Protein AF-A0A9P5L0D5-F1 (afdb_monomer_lite)

Foldseek 3Di:
DQDPCCVVCDVDPVSVVVCCCVPVNPCVVCVVVVVVVVVVCVVVVVVVVVVVVVVVVVCVVCVPPPPD

pLDDT: mean 77.66, std 11.67, range [44.94, 92.81]

InterPro domains:
  IPR018108 Mitochondrial carrier protein, transmembrane region [PF00153] (2-56)
  IPR018108 Mitochondrial carrier protein, transmembrane region [PS50920] (1-57)
  IPR023395 Mitochondrial carrier protein domain superfamily [G3DSA:1.50.40.10] (1-62)
  I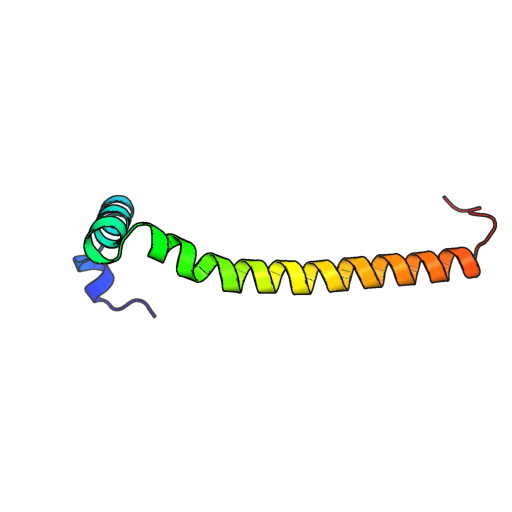PR023395 Mitochondrial carrier protein domain superfamily [SSF103506] (5-52)
  IPR049563 Tricarboxylate transport protein-like [PTHR45788] (1-56)

Structure (mmCIF, N/CA/C/O backbone):
data_AF-A0A9P5L0D5-F1
#
_entry.id   AF-A0A9P5L0D5-F1
#
loop_
_atom_site.group_PDB
_atom_site.id
_atom_site.type_symbol
_atom_site.label_atom_id
_atom_site.label_alt_id
_atom_site.label_comp_id
_atom_site.label_asym_id
_atom_site.label_entity_id
_atom_site.label_seq_id
_atom_site.pdbx_PDB_ins_code
_atom_site.Cartn_x
_atom_site.Cartn_y
_atom_site.Cartn_z
_atom_site.occupancy
_atom_site.B_iso_or_equiv
_atom_site.auth_seq_id
_atom_site.auth_comp_id
_atom_site.auth_asym_id
_atom_site.auth_atom_id
_atom_site.pdbx_PDB_model_num
ATOM 1 N N . MET A 1 1 ? 6.015 -2.309 23.342 1.00 44.94 1 MET A N 1
ATOM 2 C CA . MET A 1 1 ? 5.306 -1.576 24.411 1.00 44.94 1 MET A CA 1
ATOM 3 C C . MET A 1 1 ? 4.021 -2.330 24.742 1.00 44.94 1 MET A C 1
ATOM 5 O O . MET A 1 1 ? 3.020 -2.123 24.077 1.00 44.94 1 MET A O 1
ATOM 9 N N . GLN A 1 2 ? 4.041 -3.250 25.706 1.00 57.03 2 GLN A N 1
ATOM 10 C CA . GLN A 1 2 ? 2.815 -3.706 26.372 1.00 57.03 2 GLN A CA 1
ATOM 11 C C . GLN A 1 2 ? 3.014 -3.401 27.855 1.00 57.03 2 GLN A C 1
ATOM 13 O O . GLN A 1 2 ? 4.007 -3.838 28.434 1.00 57.03 2 GLN A O 1
ATOM 18 N N . SER A 1 3 ? 2.149 -2.566 28.433 1.00 64.88 3 SER A N 1
ATOM 19 C CA . SER A 1 3 ? 2.196 -2.265 29.864 1.00 64.88 3 SER A CA 1
ATOM 20 C C . SER A 1 3 ? 1.818 -3.521 30.652 1.00 64.88 3 SER A C 1
ATOM 22 O O . SER A 1 3 ? 1.000 -4.321 30.200 1.00 64.88 3 SER A O 1
ATOM 24 N N . LEU A 1 4 ? 2.396 -3.703 31.843 1.00 65.31 4 LEU A N 1
ATOM 25 C CA . LEU A 1 4 ? 2.076 -4.829 32.735 1.00 65.31 4 LEU A CA 1
ATOM 26 C C . LEU A 1 4 ? 0.574 -4.882 33.095 1.00 65.31 4 LEU A C 1
ATOM 28 O O . LEU A 1 4 ? 0.038 -5.940 33.417 1.00 65.31 4 LEU A O 1
ATOM 32 N N . GLU A 1 5 ? -0.130 -3.756 32.957 1.00 63.81 5 GLU A N 1
ATOM 33 C CA . GLU A 1 5 ? -1.577 -3.643 33.153 1.00 63.81 5 GLU A CA 1
ATOM 34 C C . GLU A 1 5 ? -2.419 -4.166 31.981 1.00 63.81 5 GLU A C 1
ATOM 36 O O . GLU A 1 5 ? -3.605 -4.455 32.158 1.00 63.81 5 GLU A O 1
ATOM 41 N N . ALA A 1 6 ? -1.831 -4.369 30.797 1.00 61.47 6 ALA A N 1
ATOM 42 C CA . ALA A 1 6 ? -2.547 -4.925 29.649 1.00 61.47 6 ALA A CA 1
ATOM 43 C C . ALA A 1 6 ? -3.096 -6.330 29.950 1.00 61.47 6 ALA A C 1
ATOM 45 O O . ALA A 1 6 ? -4.201 -6.655 29.526 1.00 61.47 6 ALA A O 1
ATOM 46 N N . SER A 1 7 ? -2.381 -7.126 30.754 1.00 61.78 7 SER A N 1
ATOM 47 C CA . SER A 1 7 ? -2.827 -8.458 31.190 1.00 61.78 7 SER A CA 1
ATOM 48 C C . SER A 1 7 ? -4.078 -8.405 32.086 1.00 61.78 7 SER A C 1
ATOM 50 O O . SER A 1 7 ? -4.938 -9.283 32.018 1.00 61.78 7 SER A O 1
ATOM 52 N N . LYS A 1 8 ? -4.250 -7.335 32.882 1.00 63.59 8 LYS A N 1
ATOM 53 C CA . LYS A 1 8 ? -5.459 -7.127 33.702 1.00 63.59 8 LYS A CA 1
ATOM 54 C C . LYS A 1 8 ? -6.654 -6.654 32.877 1.00 63.59 8 LYS A C 1
ATOM 56 O O . LYS A 1 8 ? -7.781 -7.063 33.155 1.00 63.59 8 LYS A O 1
ATOM 61 N N . HIS A 1 9 ? -6.424 -5.797 31.884 1.00 63.78 9 HIS A N 1
ATOM 62 C CA . HIS A 1 9 ? -7.499 -5.192 31.093 1.00 63.78 9 HIS A CA 1
ATOM 63 C C . HIS A 1 9 ? -7.929 -6.023 29.879 1.00 63.78 9 HIS A C 1
ATOM 65 O O . HIS A 1 9 ? -9.084 -5.927 29.460 1.00 63.78 9 HIS A O 1
ATOM 71 N N . TYR A 1 10 ? -7.049 -6.875 29.355 1.00 65.06 10 TYR A N 1
ATOM 72 C CA . TYR A 1 10 ? -7.284 -7.684 28.164 1.00 65.06 10 TYR A CA 1
ATOM 73 C C . TYR A 1 10 ? -7.117 -9.171 28.482 1.00 65.06 10 TYR A C 1
ATOM 75 O O . TYR A 1 10 ? -6.164 -9.814 28.056 1.00 65.06 10 TYR A O 1
ATOM 83 N N . LYS A 1 11 ? -8.080 -9.725 29.233 1.00 70.62 11 LYS A N 1
ATOM 84 C CA . LYS A 1 11 ? -8.112 -11.157 29.587 1.00 70.62 11 LYS A CA 1
ATOM 85 C C . LYS A 1 11 ? -8.149 -12.081 28.368 1.00 70.62 11 LYS A C 1
ATOM 87 O O . LYS A 1 11 ? -7.534 -13.134 28.400 1.00 70.62 11 LYS A O 1
ATOM 92 N N . ASN A 1 12 ? -8.906 -11.702 27.334 1.00 78.00 12 ASN A N 1
ATOM 93 C CA . ASN A 1 12 ? -9.123 -12.487 26.118 1.00 78.00 12 ASN A CA 1
ATOM 94 C C . ASN A 1 12 ? -9.212 -11.560 24.896 1.00 78.00 12 ASN A C 1
ATOM 96 O O . ASN A 1 12 ? -9.791 -10.473 24.988 1.00 78.00 12 ASN A O 1
ATOM 100 N N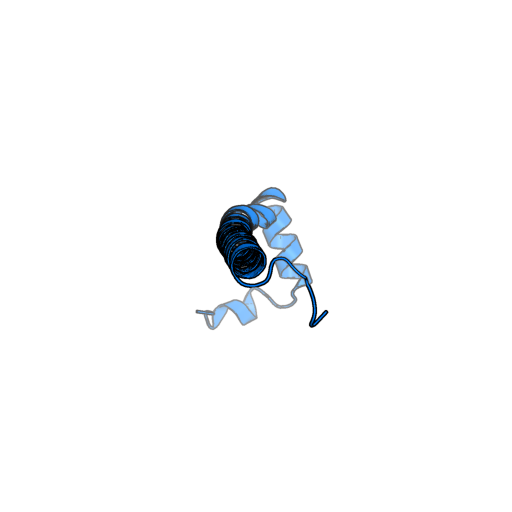 . SER A 1 13 ? -8.735 -12.021 23.734 1.00 80.38 13 SER A N 1
ATOM 101 C CA . SER A 1 13 ? -8.796 -11.276 22.463 1.00 80.38 13 SER A CA 1
ATOM 102 C C . SER A 1 13 ? -10.223 -10.875 22.071 1.00 80.38 13 SER A C 1
ATOM 104 O O . SER A 1 13 ? -10.433 -9.809 21.502 1.00 80.38 13 SER A O 1
ATOM 106 N N . ILE A 1 14 ? -11.217 -11.692 22.439 1.00 81.75 14 ILE A N 1
ATOM 107 C CA . ILE A 1 14 ? -12.641 -11.421 22.184 1.00 81.75 14 ILE A CA 1
ATOM 108 C C . ILE A 1 14 ? -13.133 -10.236 23.028 1.00 81.75 14 ILE A C 1
ATOM 110 O O . ILE A 1 14 ? -13.784 -9.336 22.510 1.00 81.75 14 ILE A O 1
ATOM 114 N N . VAL A 1 15 ? -12.768 -10.188 24.315 1.00 82.88 15 VAL A N 1
ATOM 115 C CA . VAL A 1 15 ? -13.134 -9.077 25.214 1.00 82.88 15 VAL A CA 1
ATOM 116 C C . VAL A 1 15 ? -12.509 -7.772 24.720 1.00 82.88 15 VAL A C 1
ATOM 118 O O . VAL A 1 15 ? -13.185 -6.749 24.671 1.00 82.88 15 VAL A O 1
ATOM 121 N N . CYS A 1 16 ? -11.253 -7.828 24.269 1.00 81.50 16 CYS A N 1
ATOM 122 C CA . CYS A 1 16 ? -10.572 -6.703 23.631 1.00 81.50 16 CYS A CA 1
ATOM 123 C C . CYS A 1 16 ? -11.341 -6.191 22.402 1.00 81.50 16 CYS A C 1
ATOM 125 O O . CYS A 1 16 ? -11.701 -5.018 22.348 1.00 81.50 16 CYS A O 1
ATOM 127 N N . ALA A 1 17 ? -11.673 -7.085 21.462 1.00 80.69 17 ALA A N 1
ATOM 128 C CA . ALA A 1 17 ? -12.394 -6.730 20.241 1.00 80.69 17 ALA A CA 1
ATOM 129 C C . ALA A 1 17 ? -13.768 -6.105 20.536 1.00 80.69 17 ALA A C 1
ATOM 131 O O . ALA A 1 17 ? -14.100 -5.060 19.981 1.00 80.69 17 ALA A O 1
ATOM 132 N N . THR A 1 18 ? -14.544 -6.692 21.455 1.00 81.88 18 THR A N 1
ATOM 133 C CA . THR A 1 18 ? -15.859 -6.145 21.840 1.00 81.88 18 THR A CA 1
ATOM 134 C C . THR A 1 18 ? -15.760 -4.769 22.496 1.00 81.88 18 THR A C 1
ATOM 136 O O . THR A 1 18 ? -16.626 -3.924 22.279 1.00 81.88 18 THR A O 1
ATOM 139 N N . ARG A 1 19 ? -14.697 -4.522 23.268 1.00 82.19 19 ARG A N 1
ATOM 140 C CA . ARG A 1 19 ? -14.473 -3.243 23.939 1.00 82.19 19 ARG A CA 1
ATOM 141 C C . ARG A 1 19 ? -14.073 -2.149 22.955 1.00 82.19 19 ARG A C 1
ATOM 143 O O . ARG A 1 19 ? -14.661 -1.081 23.003 1.00 82.19 19 ARG A O 1
ATOM 150 N N . ILE A 1 20 ? -13.170 -2.443 22.020 1.00 82.62 20 ILE A N 1
ATOM 151 C CA . ILE A 1 20 ? -12.784 -1.509 20.946 1.00 82.62 20 ILE A CA 1
ATOM 152 C C . ILE A 1 20 ? -14.013 -1.122 20.115 1.00 82.62 20 ILE A C 1
ATOM 154 O O . ILE A 1 20 ? -14.272 0.057 19.899 1.00 82.62 20 ILE A O 1
ATOM 158 N N . VAL A 1 21 ? -14.824 -2.108 19.718 1.00 81.19 21 VAL A N 1
ATOM 159 C CA . VAL A 1 21 ? -16.057 -1.865 18.954 1.00 81.19 21 VAL A CA 1
ATOM 160 C C . VAL A 1 21 ? -17.047 -0.978 19.716 1.00 81.19 21 VAL A C 1
ATOM 162 O O . VAL A 1 21 ? -17.704 -0.143 19.097 1.00 81.19 21 VAL A O 1
ATOM 165 N N . LYS A 1 22 ? -17.165 -1.150 21.038 1.00 79.94 22 LYS A N 1
ATOM 166 C CA . LYS A 1 22 ? -18.122 -0.410 21.873 1.00 79.94 22 LYS A CA 1
ATOM 167 C C . LYS A 1 22 ? -17.639 0.991 22.266 1.00 79.94 22 LYS A C 1
ATOM 169 O O . LYS A 1 22 ? -18.454 1.906 22.272 1.00 79.94 22 LYS A O 1
ATOM 174 N N . ASP A 1 23 ? -16.359 1.141 22.602 1.00 78.12 23 ASP A N 1
ATOM 175 C CA . ASP A 1 23 ? -15.787 2.391 23.122 1.00 78.12 23 ASP A CA 1
ATOM 176 C C . ASP A 1 23 ? -15.290 3.315 21.992 1.00 78.12 23 ASP A C 1
ATOM 178 O O . ASP A 1 23 ? -15.414 4.532 22.098 1.00 78.12 23 ASP A O 1
ATOM 182 N N . GLU A 1 24 ? -14.760 2.757 20.897 1.00 75.62 24 GLU A N 1
ATOM 183 C CA . GLU A 1 24 ? -14.154 3.527 19.797 1.00 75.62 24 GLU A CA 1
ATOM 184 C C . GLU A 1 24 ? -14.911 3.411 18.459 1.00 75.62 24 GLU A C 1
ATOM 186 O O . GLU A 1 24 ? -14.752 4.257 17.577 1.00 75.62 24 GLU A O 1
ATOM 191 N N . GLY A 1 25 ? -15.770 2.398 18.307 1.00 77.19 25 GLY A N 1
ATOM 192 C CA . GLY A 1 25 ? -16.592 2.172 17.114 1.00 77.19 25 GLY A CA 1
ATOM 193 C C . GLY A 1 25 ? -15.987 1.184 16.107 1.00 77.19 25 GLY A C 1
ATOM 194 O O . GLY A 1 25 ? -14.819 0.818 16.160 1.00 77.19 25 GLY A O 1
ATOM 195 N N . ILE A 1 26 ? -16.791 0.721 15.140 1.00 73.25 26 ILE A N 1
ATOM 196 C CA . ILE A 1 26 ? -16.342 -0.282 14.149 1.00 73.25 26 ILE A CA 1
ATOM 197 C C . ILE A 1 26 ? -15.258 0.267 13.200 1.00 73.25 26 ILE A C 1
ATOM 199 O O . ILE A 1 26 ? -14.450 -0.488 12.663 1.00 73.25 26 ILE A O 1
ATOM 203 N N . PHE A 1 27 ? -15.244 1.585 12.982 1.00 70.31 27 PHE A N 1
ATOM 204 C CA . PHE A 1 27 ? -14.363 2.237 12.013 1.00 70.31 27 PHE A CA 1
ATOM 205 C C . PHE A 1 27 ? -12.927 2.405 12.519 1.00 70.31 27 PHE A C 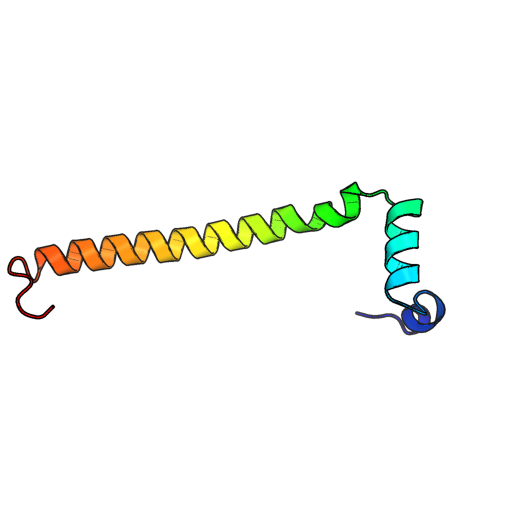1
ATOM 207 O O . PHE A 1 27 ? -12.004 2.461 11.702 1.00 7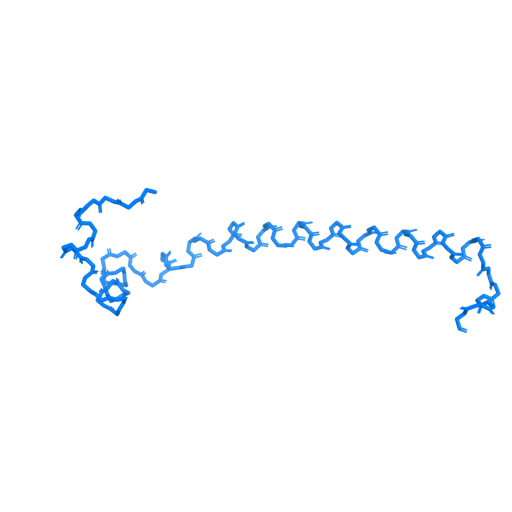0.31 27 PHE A O 1
ATOM 214 N N . THR A 1 28 ? -12.692 2.423 13.835 1.00 74.69 28 THR A N 1
ATOM 215 C CA . THR A 1 28 ? -11.326 2.500 14.379 1.00 74.69 28 THR A CA 1
ATOM 216 C C . THR A 1 28 ? -10.527 1.224 14.131 1.00 74.69 28 THR A C 1
ATOM 218 O O . THR A 1 28 ? -9.315 1.310 13.937 1.00 74.69 28 THR A O 1
ATOM 221 N N . LEU A 1 29 ? -11.186 0.070 13.961 1.00 73.62 29 LEU A N 1
ATOM 222 C CA . LEU A 1 29 ? -10.535 -1.162 13.488 1.00 73.62 29 LEU A CA 1
ATOM 223 C C . LEU A 1 29 ? -9.895 -0.991 12.099 1.00 73.62 29 LEU A C 1
ATOM 225 O O . LEU A 1 29 ? -8.861 -1.595 11.813 1.00 73.62 29 LEU A O 1
ATOM 229 N N . TRP A 1 30 ? -10.476 -0.140 11.247 1.00 72.19 30 TRP A N 1
ATOM 230 C CA . TRP A 1 30 ? -9.982 0.144 9.896 1.00 72.19 30 TRP A CA 1
ATOM 231 C C . TRP A 1 30 ? -9.086 1.386 9.802 1.00 72.19 30 TRP A C 1
ATOM 233 O O . TRP A 1 30 ? -8.425 1.575 8.780 1.00 72.19 30 TRP A O 1
ATOM 243 N N . SER A 1 31 ? -8.988 2.195 10.862 1.00 72.31 31 SER A N 1
ATOM 244 C CA . SER A 1 31 ? -8.159 3.413 10.900 1.00 72.31 31 SER A CA 1
ATOM 245 C C . SER A 1 31 ? -6.678 3.128 10.577 1.00 72.31 31 SER A C 1
ATOM 247 O O . SER A 1 31 ? -6.025 3.878 9.852 1.00 72.31 31 SER A O 1
ATOM 249 N N . GLY A 1 32 ? -6.160 1.969 11.003 1.00 73.38 32 GLY A N 1
ATOM 250 C CA . GLY A 1 32 ? -4.795 1.517 10.691 1.00 73.38 32 GLY A CA 1
ATOM 251 C C . GLY A 1 32 ? -4.630 0.785 9.352 1.00 73.38 32 GLY A C 1
ATOM 252 O O . GLY A 1 32 ? -3.502 0.507 8.932 1.00 73.38 32 GLY A O 1
ATOM 253 N N . ALA A 1 33 ? -5.724 0.457 8.663 1.00 78.69 33 ALA A N 1
ATOM 254 C CA . ALA A 1 33 ? -5.667 -0.296 7.412 1.00 78.69 33 ALA A CA 1
ATOM 255 C C . ALA A 1 33 ? -5.160 0.568 6.251 1.00 78.69 33 ALA A C 1
ATOM 257 O O . ALA A 1 33 ? -4.374 0.086 5.439 1.00 78.69 33 ALA A O 1
ATOM 258 N N . MET A 1 34 ? -5.529 1.851 6.212 1.00 81.56 34 MET A N 1
ATOM 259 C CA . MET A 1 34 ? -5.079 2.799 5.186 1.00 81.56 34 MET A CA 1
ATOM 260 C C . MET A 1 34 ? -3.551 2.967 5.123 1.00 81.56 34 MET A C 1
ATOM 262 O O . MET A 1 34 ? -2.987 2.745 4.051 1.00 81.56 34 MET A O 1
ATOM 266 N N . PRO A 1 35 ? -2.829 3.274 6.222 1.00 84.44 35 PRO A N 1
ATOM 267 C CA . PRO A 1 35 ? -1.367 3.378 6.173 1.00 84.44 35 PRO A CA 1
ATOM 268 C C . PRO A 1 35 ? -0.684 2.037 5.865 1.00 84.44 35 PRO A C 1
ATOM 270 O O . PRO A 1 35 ? 0.403 2.009 5.284 1.00 84.44 35 PRO A O 1
ATOM 273 N N . ARG A 1 36 ? -1.311 0.906 6.220 1.00 84.31 36 ARG A N 1
ATOM 274 C CA . ARG A 1 36 ? -0.810 -0.428 5.858 1.00 84.31 36 ARG A CA 1
ATOM 275 C C . ARG A 1 36 ? -0.977 -0.707 4.363 1.00 84.31 36 ARG A C 1
ATOM 277 O O . ARG A 1 36 ? -0.040 -1.201 3.740 1.00 84.31 36 ARG A O 1
ATOM 284 N N . LEU A 1 37 ? -2.131 -0.365 3.800 1.00 86.56 37 LEU A N 1
ATOM 285 C CA . LEU A 1 37 ? -2.428 -0.524 2.381 1.00 86.56 37 LEU A CA 1
ATOM 286 C C . LEU A 1 37 ? -1.564 0.405 1.520 1.00 86.56 37 LEU A C 1
ATOM 288 O O . LEU A 1 37 ? -0.986 -0.050 0.540 1.00 86.56 37 LEU A O 1
ATOM 292 N N . ALA A 1 38 ? -1.392 1.666 1.922 1.00 89.50 38 ALA A N 1
ATOM 293 C CA . ALA A 1 38 ? -0.538 2.625 1.221 1.00 89.50 38 ALA A CA 1
ATOM 294 C C . ALA A 1 38 ? 0.905 2.113 1.082 1.00 89.50 38 ALA A C 1
ATOM 296 O O . ALA A 1 38 ? 1.488 2.161 0.000 1.00 89.50 38 ALA A O 1
ATOM 297 N N . ARG A 1 39 ? 1.460 1.543 2.158 1.00 91.38 39 ARG A N 1
ATOM 298 C CA . ARG A 1 39 ? 2.790 0.921 2.137 1.00 91.38 39 ARG A CA 1
ATOM 299 C C . ARG A 1 39 ? 2.862 -0.267 1.177 1.00 91.38 39 ARG A C 1
ATOM 301 O O . ARG A 1 39 ? 3.851 -0.408 0.463 1.00 91.38 39 ARG A O 1
ATOM 308 N N . LEU A 1 40 ? 1.830 -1.115 1.168 1.00 90.25 40 LEU A N 1
ATOM 309 C CA . LEU A 1 40 ? 1.761 -2.283 0.289 1.00 90.25 40 LEU A CA 1
ATOM 310 C C . LEU A 1 40 ? 1.712 -1.867 -1.184 1.00 90.25 40 LEU A C 1
ATOM 312 O O . LEU A 1 40 ? 2.471 -2.400 -1.985 1.00 90.25 40 LEU A O 1
ATOM 316 N N . ILE A 1 41 ? 0.864 -0.895 -1.522 1.00 92.00 41 ILE A N 1
ATOM 317 C CA . ILE A 1 41 ? 0.726 -0.382 -2.890 1.00 92.00 41 ILE A CA 1
ATOM 318 C C . ILE A 1 41 ? 2.030 0.266 -3.349 1.00 92.00 41 ILE A C 1
ATOM 320 O O . ILE A 1 41 ? 2.483 -0.003 -4.455 1.00 92.00 41 ILE A O 1
ATOM 324 N N . MET A 1 42 ? 2.668 1.071 -2.496 1.00 92.75 42 MET A N 1
ATOM 325 C CA . MET A 1 42 ? 3.936 1.717 -2.832 1.00 92.75 42 MET A CA 1
ATOM 326 C C . MET A 1 42 ? 5.036 0.684 -3.102 1.00 92.75 42 MET A C 1
ATOM 328 O O . MET A 1 42 ? 5.683 0.734 -4.143 1.00 92.75 42 MET A O 1
ATOM 332 N N . SER A 1 43 ? 5.216 -0.290 -2.205 1.00 90.00 43 SER A N 1
ATOM 333 C CA . SER A 1 43 ? 6.227 -1.336 -2.393 1.00 90.00 43 SER A CA 1
ATOM 334 C C . SER A 1 43 ? 5.917 -2.232 -3.595 1.00 90.00 43 SER A C 1
ATOM 336 O O . SER A 1 43 ? 6.832 -2.589 -4.331 1.00 90.00 43 SER A O 1
ATOM 338 N N . GLY A 1 44 ? 4.650 -2.602 -3.797 1.00 91.06 44 GLY A N 1
ATOM 339 C CA . GLY A 1 44 ? 4.227 -3.451 -4.911 1.00 91.06 44 GLY A CA 1
ATOM 340 C C . GLY A 1 44 ? 4.348 -2.750 -6.262 1.00 91.06 44 GLY A C 1
ATOM 341 O O . GLY A 1 44 ? 4.850 -3.344 -7.212 1.00 91.06 44 GLY A O 1
ATOM 342 N N . GLY A 1 45 ? 3.970 -1.471 -6.331 1.00 92.12 45 GLY A N 1
ATOM 343 C CA . GLY A 1 45 ? 4.093 -0.654 -7.536 1.00 92.12 45 GLY A CA 1
ATOM 344 C C . GLY A 1 45 ? 5.543 -0.528 -7.989 1.00 92.12 45 GLY A C 1
ATOM 345 O O . GLY A 1 45 ? 5.835 -0.745 -9.159 1.00 92.12 45 GLY A O 1
ATOM 346 N N . ILE A 1 46 ? 6.473 -0.276 -7.063 1.00 92.62 46 ILE A N 1
ATOM 347 C CA . ILE A 1 46 ? 7.906 -0.188 -7.384 1.00 92.62 46 ILE A CA 1
ATOM 348 C C . ILE A 1 46 ? 8.421 -1.506 -7.978 1.00 92.62 46 ILE A C 1
ATOM 350 O O . ILE A 1 46 ? 9.069 -1.492 -9.020 1.00 92.62 46 ILE A O 1
ATOM 354 N N . VAL A 1 47 ? 8.111 -2.643 -7.348 1.00 92.19 47 VAL A N 1
ATOM 355 C CA . VAL A 1 47 ? 8.554 -3.962 -7.833 1.00 92.19 47 VAL A CA 1
ATOM 356 C C . VAL A 1 47 ? 7.985 -4.260 -9.218 1.00 92.19 47 VAL A C 1
ATOM 358 O O . VAL A 1 47 ? 8.721 -4.723 -10.086 1.00 92.19 47 VAL A O 1
ATOM 361 N N . PHE A 1 48 ? 6.706 -3.954 -9.438 1.00 92.81 48 PHE A N 1
ATOM 362 C CA . PHE A 1 48 ? 6.060 -4.156 -10.731 1.00 92.81 48 PHE A CA 1
ATOM 363 C C . PHE A 1 48 ? 6.712 -3.303 -11.824 1.00 92.81 48 PHE A C 1
ATOM 365 O O . PHE A 1 48 ? 7.101 -3.824 -12.864 1.00 92.81 48 PHE A O 1
ATOM 372 N N . THR A 1 49 ? 6.947 -2.020 -11.537 1.00 92.38 49 THR A N 1
ATOM 373 C CA . THR A 1 49 ? 7.577 -1.096 -12.492 1.00 92.38 49 THR A CA 1
ATOM 374 C C . THR A 1 49 ? 9.006 -1.531 -12.834 1.00 92.38 49 THR A C 1
ATOM 376 O O . THR A 1 49 ? 9.418 -1.487 -13.991 1.00 92.38 49 THR A O 1
ATOM 379 N N . MET A 1 50 ? 9.778 -1.980 -11.840 1.00 92.69 50 MET A N 1
ATOM 380 C CA . MET A 1 50 ? 11.136 -2.492 -12.058 1.00 92.69 50 MET A CA 1
ATOM 381 C C . MET A 1 50 ? 11.137 -3.773 -12.886 1.00 92.69 50 MET A C 1
ATOM 383 O O . MET A 1 50 ? 12.007 -3.936 -13.737 1.00 92.69 50 MET A O 1
ATOM 387 N N . TYR A 1 51 ? 10.175 -4.665 -12.654 1.00 90.69 51 TYR A N 1
ATOM 388 C CA . TYR A 1 51 ? 10.028 -5.889 -13.431 1.00 90.69 51 TYR A CA 1
ATOM 389 C C . TYR A 1 51 ? 9.702 -5.591 -14.898 1.00 90.69 51 TYR A C 1
ATOM 391 O O . TYR A 1 51 ? 10.369 -6.127 -15.780 1.00 90.69 51 TYR A O 1
ATOM 399 N N . GLU A 1 52 ? 8.760 -4.681 -15.164 1.00 90.62 52 GLU A N 1
ATOM 400 C CA . GLU A 1 52 ? 8.445 -4.242 -16.529 1.00 90.62 52 GLU A CA 1
ATOM 401 C C . GLU A 1 52 ? 9.674 -3.644 -17.217 1.00 90.62 52 GLU A C 1
ATOM 403 O O . GLU A 1 52 ? 10.010 -4.040 -18.326 1.00 90.62 52 GLU A O 1
ATOM 408 N N . LYS A 1 53 ? 10.415 -2.756 -16.543 1.00 90.19 53 LYS A N 1
ATOM 409 C CA . LYS A 1 53 ? 11.617 -2.136 -17.127 1.00 90.19 53 LYS A CA 1
ATOM 410 C C . LYS A 1 53 ? 12.752 -3.127 -17.361 1.00 90.19 53 LYS A C 1
ATOM 412 O O . LYS A 1 53 ? 13.478 -2.997 -18.345 1.00 90.19 53 LYS A O 1
ATOM 417 N N . ALA A 1 54 ? 12.917 -4.098 -16.468 1.00 88.25 54 ALA A N 1
ATOM 418 C CA . ALA A 1 54 ? 13.895 -5.163 -16.639 1.00 88.25 54 ALA A CA 1
ATOM 419 C C . ALA A 1 54 ? 13.534 -6.059 -17.829 1.00 88.25 54 ALA A C 1
ATOM 421 O O . ALA A 1 54 ? 14.418 -6.420 -18.602 1.00 88.25 54 ALA A O 1
ATOM 422 N N . MET A 1 55 ? 12.249 -6.377 -18.000 1.00 86.62 55 MET A N 1
ATOM 423 C CA . MET A 1 55 ? 11.779 -7.204 -19.106 1.00 86.62 55 MET A CA 1
ATOM 424 C C . MET A 1 55 ? 11.810 -6.457 -20.444 1.00 86.62 55 MET A C 1
ATOM 426 O O . MET A 1 55 ? 12.293 -7.021 -21.418 1.00 86.62 55 MET A O 1
ATOM 430 N N . ASP A 1 56 ? 11.426 -5.176 -20.473 1.00 86.62 56 ASP A N 1
ATOM 431 C CA . ASP A 1 56 ? 11.604 -4.292 -21.634 1.00 86.62 56 ASP A CA 1
ATOM 432 C C . ASP A 1 56 ? 13.082 -4.249 -22.066 1.00 86.62 56 ASP A C 1
ATOM 434 O O . ASP A 1 56 ? 13.408 -4.354 -23.247 1.00 86.62 56 ASP A O 1
ATOM 438 N N . GLY A 1 57 ? 13.997 -4.096 -21.102 1.00 86.19 57 GLY A N 1
ATOM 439 C CA . GLY A 1 57 ? 15.436 -4.082 -21.366 1.00 86.19 57 GLY A CA 1
ATOM 440 C C . GLY A 1 57 ? 15.960 -5.424 -21.878 1.00 86.19 57 GLY A C 1
ATOM 441 O O . GLY A 1 57 ? 16.808 -5.451 -22.769 1.00 86.19 57 GLY A O 1
ATOM 442 N N . LEU A 1 58 ? 15.439 -6.529 -21.343 1.00 81.69 58 LEU A 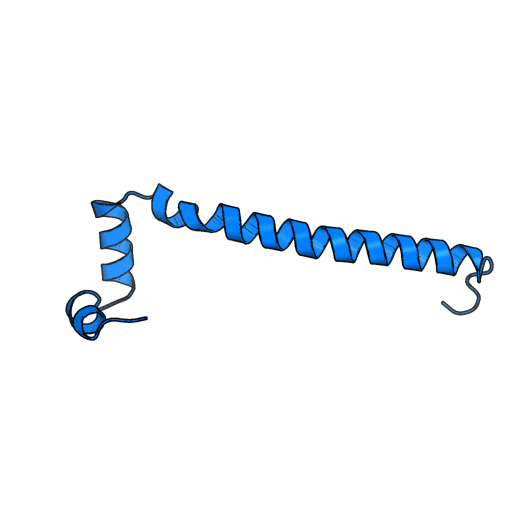N 1
ATOM 443 C CA . LEU A 1 58 ? 15.779 -7.874 -21.793 1.00 81.69 58 LEU A CA 1
ATOM 444 C C . LEU A 1 58 ? 15.286 -8.135 -23.223 1.00 81.69 58 LEU A C 1
ATOM 446 O O . LEU A 1 58 ? 16.061 -8.649 -24.020 1.00 81.69 58 LEU A O 1
ATOM 450 N N . ASP A 1 59 ? 14.068 -7.717 -23.574 1.00 80.00 59 ASP A N 1
ATOM 451 C CA . ASP A 1 59 ? 13.520 -7.856 -24.934 1.00 80.00 59 ASP A CA 1
ATOM 452 C C . ASP A 1 59 ? 14.326 -7.038 -25.969 1.00 80.00 59 ASP A C 1
ATOM 454 O O . ASP A 1 59 ? 14.433 -7.433 -27.130 1.00 80.00 59 ASP A O 1
ATOM 458 N N . ILE A 1 60 ? 14.945 -5.920 -25.563 1.00 76.94 60 ILE A N 1
ATOM 459 C CA . ILE A 1 60 ? 15.863 -5.146 -26.422 1.00 76.94 60 ILE A CA 1
ATOM 460 C C . ILE A 1 60 ? 17.199 -5.880 -26.631 1.00 76.94 60 ILE A C 1
ATOM 462 O O . ILE A 1 60 ? 17.786 -5.797 -27.711 1.00 76.94 60 ILE A O 1
ATOM 466 N N . LEU A 1 61 ? 17.702 -6.566 -25.600 1.00 73.50 61 LEU A N 1
ATOM 467 C CA . LEU A 1 61 ? 18.975 -7.298 -25.630 1.00 73.50 61 LEU A CA 1
ATOM 468 C C . LEU A 1 61 ? 18.856 -8.682 -26.293 1.00 73.50 61 LEU A C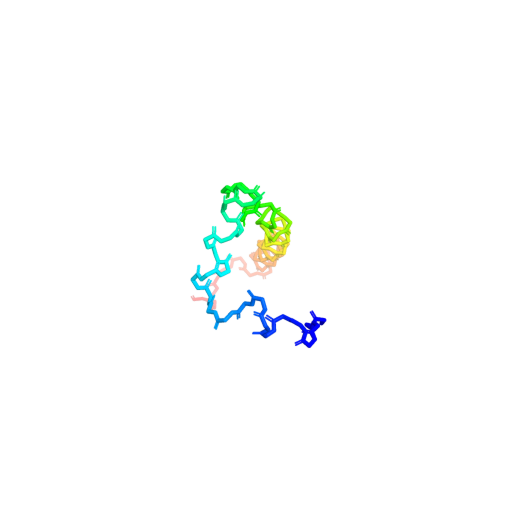 1
ATOM 470 O O . LEU A 1 61 ? 19.835 -9.145 -26.877 1.00 73.50 61 LEU A O 1
ATOM 474 N N . ASP A 1 62 ? 17.686 -9.321 -26.226 1.00 67.94 62 ASP A N 1
ATOM 475 C CA . ASP A 1 62 ? 17.406 -10.635 -26.817 1.00 67.94 62 ASP A CA 1
ATOM 476 C C . ASP A 1 62 ? 16.063 -10.649 -27.588 1.00 67.94 62 ASP A C 1
ATOM 478 O O . ASP A 1 62 ? 15.060 -11.199 -27.123 1.00 67.94 62 ASP A O 1
ATOM 482 N N . PRO A 1 63 ? 16.022 -10.057 -28.799 1.00 65.06 63 PRO A N 1
ATOM 483 C CA . PRO A 1 63 ? 14.808 -9.970 -29.615 1.00 65.06 63 PRO A CA 1
ATOM 484 C C . PRO A 1 63 ? 14.328 -11.322 -30.174 1.00 65.06 63 PRO A C 1
ATOM 486 O O . PRO A 1 63 ? 13.215 -11.406 -30.692 1.00 65.06 63 PRO A O 1
ATOM 489 N N . GLU A 1 64 ? 15.140 -12.381 -30.092 1.00 64.38 64 GLU A N 1
ATOM 490 C CA . GLU A 1 64 ? 14.802 -13.714 -30.611 1.00 64.38 64 GLU A CA 1
ATOM 491 C C . GLU A 1 64 ? 14.111 -14.616 -29.572 1.00 64.38 64 GLU A C 1
ATOM 493 O O . GLU A 1 64 ? 13.695 -15.715 -29.942 1.00 64.38 64 GLU A O 1
ATOM 498 N N . ARG A 1 65 ? 13.984 -14.202 -28.292 1.00 63.62 65 ARG A N 1
ATOM 499 C CA . ARG A 1 65 ? 13.480 -15.051 -27.180 1.00 63.62 65 ARG A CA 1
ATOM 500 C C . ARG A 1 65 ? 14.031 -16.486 -27.246 1.00 63.62 65 ARG A C 1
ATOM 502 O O . ARG A 1 65 ? 13.305 -17.450 -27.021 1.00 63.62 65 ARG A O 1
ATOM 509 N N . LYS A 1 66 ? 15.308 -16.663 -27.598 1.00 57.12 66 LYS A N 1
ATOM 510 C CA . LYS A 1 66 ? 15.834 -17.991 -27.968 1.00 57.12 66 LYS A CA 1
ATOM 511 C C . LYS A 1 66 ? 16.122 -18.906 -26.770 1.00 57.12 66 LYS A C 1
ATOM 513 O O . LYS A 1 66 ? 16.468 -20.068 -26.965 1.00 57.12 66 LYS A O 1
ATOM 518 N N . TYR A 1 67 ? 15.983 -18.391 -25.547 1.00 55.59 67 TYR A N 1
ATOM 519 C CA . TYR A 1 67 ? 16.288 -19.098 -24.298 1.00 55.59 67 TYR A CA 1
ATOM 520 C C . TYR A 1 67 ? 15.118 -19.148 -23.295 1.00 55.59 67 TYR A C 1
ATOM 522 O O . TYR A 1 67 ? 15.347 -19.419 -22.115 1.00 55.59 67 TYR A O 1
ATOM 530 N N . LEU A 1 68 ? 13.881 -18.914 -23.755 1.00 52.53 68 LEU A N 1
ATOM 531 C CA . LEU A 1 68 ? 12.650 -19.286 -23.041 1.00 52.53 68 LEU A CA 1
ATOM 532 C C . LEU A 1 68 ? 12.023 -20.531 -23.675 1.00 52.53 68 LEU A C 1
ATOM 534 O O . LEU A 1 68 ? 11.910 -20.557 -24.919 1.00 52.53 68 LEU A O 1
#

Secondary structure (DSSP, 8-state):
---TTHHHH-SSHHHHHHHHHHHT-TTHHHHTHHHHHHHHHHHHHHHHHHHHHHHHHHHHH-TT-TT-

Sequence (68 aa):
MQSLEASKHYKNSIVCATRIVKDEGIFTLWSGAMPRLARLIMSGGIVFTMYEKAMDGLDILDPERKYL

Radius of gyration: 23.51 Å; chains: 1; bounding box: 37×23×64 Å

Organism: Penicillium crustosum (NCBI:txid36656)